Protein AF-A0A494Z5I8-F1 (afdb_monomer)

Structure (mmCIF, N/CA/C/O backbone):
data_AF-A0A494Z5I8-F1
#
_entry.id   AF-A0A494Z5I8-F1
#
loop_
_atom_site.group_PDB
_atom_site.id
_atom_site.type_symbol
_atom_site.label_atom_id
_atom_site.label_alt_id
_atom_site.label_comp_id
_atom_site.label_asym_id
_atom_site.label_entity_id
_atom_site.label_seq_id
_atom_site.pdbx_PDB_ins_code
_atom_site.Cartn_x
_atom_site.Cartn_y
_atom_site.Cartn_z
_atom_site.occupancy
_atom_site.B_iso_or_equiv
_atom_site.auth_seq_id
_atom_site.auth_comp_id
_atom_site.auth_asym_id
_atom_site.auth_atom_id
_atom_site.pdbx_PDB_model_num
ATOM 1 N N . MET A 1 1 ? 17.331 -15.447 -15.587 1.00 62.72 1 MET A N 1
ATOM 2 C CA . MET A 1 1 ? 16.087 -15.158 -16.346 1.00 62.72 1 MET A CA 1
ATOM 3 C C . MET A 1 1 ? 14.935 -14.661 -15.468 1.00 62.72 1 MET A C 1
ATOM 5 O O . MET A 1 1 ? 14.393 -13.612 -15.774 1.00 62.72 1 MET A O 1
ATOM 9 N N . ARG A 1 2 ? 14.583 -15.331 -14.358 1.00 68.19 2 ARG A N 1
ATOM 10 C CA . ARG A 1 2 ? 13.438 -14.947 -13.497 1.00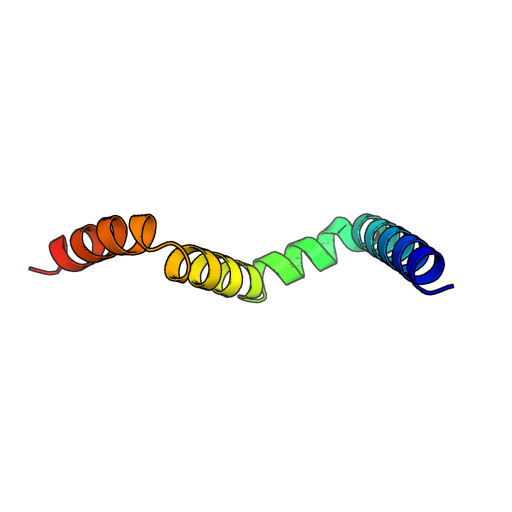 68.19 2 ARG A CA 1
ATOM 11 C C . ARG A 1 2 ? 13.484 -13.512 -12.941 1.00 68.19 2 ARG A C 1
ATOM 13 O O . ARG A 1 2 ? 12.493 -12.807 -13.031 1.00 68.19 2 ARG A O 1
ATOM 20 N N . ALA A 1 3 ? 14.634 -13.058 -12.434 1.00 76.19 3 ALA A N 1
ATOM 21 C CA . ALA A 1 3 ? 14.768 -11.716 -11.850 1.00 76.19 3 ALA A CA 1
ATOM 22 C C . ALA A 1 3 ? 14.615 -10.583 -12.882 1.00 76.19 3 ALA A C 1
ATOM 24 O O . ALA A 1 3 ? 13.995 -9.566 -12.595 1.00 76.19 3 ALA A O 1
ATOM 25 N N . PHE A 1 4 ? 15.127 -10.786 -14.099 1.00 84.06 4 PHE A N 1
ATOM 26 C CA . PHE A 1 4 ? 15.025 -9.807 -15.183 1.00 84.06 4 PHE A CA 1
ATOM 27 C C . PHE A 1 4 ? 13.572 -9.640 -15.637 1.00 84.06 4 PHE A C 1
ATOM 29 O O . PHE A 1 4 ? 13.090 -8.522 -15.786 1.00 84.06 4 PHE A O 1
ATOM 36 N N . VAL A 1 5 ? 12.846 -10.758 -15.760 1.00 84.06 5 VAL A N 1
ATOM 37 C CA . VAL A 1 5 ? 11.411 -10.751 -16.068 1.00 84.06 5 VAL A CA 1
ATOM 38 C C . VAL A 1 5 ? 10.628 -10.055 -14.957 1.00 84.06 5 VAL A C 1
ATOM 40 O O . VAL A 1 5 ? 9.817 -9.190 -15.262 1.00 84.06 5 VAL A O 1
ATOM 43 N N . SER A 1 6 ? 10.909 -10.342 -13.680 1.00 77.12 6 SER A N 1
ATOM 44 C CA . SER A 1 6 ? 10.247 -9.660 -12.560 1.00 77.12 6 SER A CA 1
ATOM 45 C C . SER A 1 6 ? 10.487 -8.149 -12.565 1.00 77.12 6 SER A C 1
ATOM 47 O O . SER A 1 6 ? 9.545 -7.390 -12.360 1.00 77.12 6 SER A O 1
ATOM 49 N N . ILE A 1 7 ? 11.713 -7.695 -12.841 1.00 84.88 7 ILE A N 1
ATOM 50 C CA . ILE A 1 7 ? 12.048 -6.263 -12.898 1.00 84.88 7 ILE A CA 1
ATOM 51 C C . ILE A 1 7 ? 11.317 -5.573 -14.053 1.00 84.88 7 ILE A C 1
ATOM 53 O O . ILE A 1 7 ? 10.713 -4.522 -13.850 1.00 84.88 7 ILE A O 1
ATOM 57 N N . VAL A 1 8 ? 11.303 -6.179 -15.243 1.00 85.00 8 VAL A N 1
ATOM 58 C CA . VAL A 1 8 ? 10.587 -5.639 -16.413 1.00 85.00 8 VAL A CA 1
ATOM 59 C C . VAL A 1 8 ? 9.073 -5.628 -16.182 1.00 85.00 8 VAL A C 1
ATOM 61 O O . VAL A 1 8 ? 8.390 -4.684 -16.584 1.00 85.00 8 VAL A O 1
ATOM 64 N N . PHE A 1 9 ? 8.546 -6.637 -15.487 1.00 81.06 9 PHE A N 1
ATOM 65 C CA . PHE A 1 9 ? 7.131 -6.725 -15.136 1.00 81.06 9 PHE A CA 1
ATOM 66 C C . PHE A 1 9 ? 6.733 -5.649 -14.122 1.00 81.06 9 PHE A C 1
ATOM 68 O O . PHE A 1 9 ? 5.719 -4.982 -14.305 1.00 81.06 9 PHE A O 1
ATOM 75 N N . ILE A 1 10 ? 7.560 -5.422 -13.096 1.00 80.19 10 ILE A N 1
ATOM 76 C CA . ILE A 1 10 ? 7.359 -4.351 -12.112 1.00 80.19 10 ILE A CA 1
ATOM 77 C C . ILE A 1 10 ? 7.455 -2.983 -12.796 1.00 80.19 10 ILE A C 1
ATOM 79 O O . ILE A 1 10 ? 6.568 -2.156 -12.610 1.00 80.19 10 ILE A O 1
ATOM 83 N N . ALA A 1 11 ? 8.468 -2.753 -13.635 1.00 80.19 11 ALA A N 1
ATOM 84 C CA . ALA A 1 11 ? 8.627 -1.497 -14.366 1.00 80.19 11 ALA A CA 1
ATOM 85 C C . ALA A 1 11 ? 7.421 -1.215 -15.279 1.00 80.19 11 ALA A C 1
ATOM 87 O O . ALA A 1 11 ? 6.854 -0.125 -15.239 1.00 80.19 11 ALA A O 1
ATOM 88 N N . SER A 1 12 ? 6.959 -2.223 -16.025 1.00 77.75 12 SER A N 1
ATOM 89 C CA . SER A 1 12 ? 5.773 -2.111 -16.884 1.00 77.75 12 SER A CA 1
ATOM 90 C C . SER A 1 12 ? 4.497 -1.874 -16.076 1.00 77.75 12 SER A C 1
ATOM 92 O O . SER A 1 12 ? 3.686 -1.024 -16.445 1.00 77.75 12 SER A O 1
ATOM 94 N N . ALA A 1 13 ? 4.331 -2.570 -14.948 1.00 74.25 13 ALA A N 1
ATOM 95 C CA . ALA A 1 13 ? 3.200 -2.378 -14.048 1.00 74.2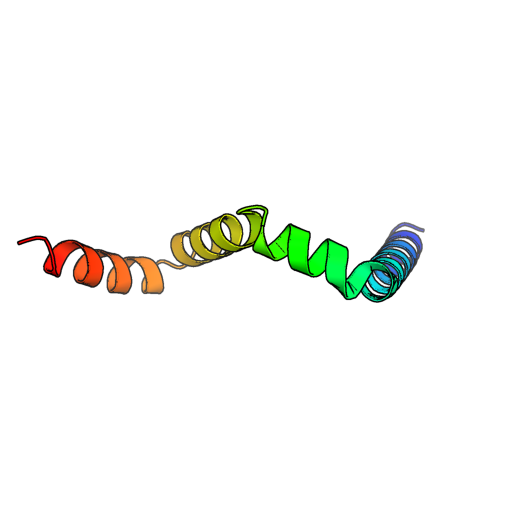5 13 ALA A CA 1
ATOM 96 C C . ALA A 1 13 ? 3.175 -0.956 -13.470 1.00 74.25 13 ALA A C 1
ATOM 98 O O . ALA A 1 13 ? 2.113 -0.338 -13.440 1.00 74.25 13 ALA A O 1
ATOM 99 N N . VAL A 1 14 ? 4.332 -0.410 -13.081 1.00 74.00 14 VAL A N 1
ATOM 100 C CA . VAL A 1 14 ? 4.470 0.966 -12.577 1.00 74.00 14 VAL A CA 1
ATOM 101 C C . VAL A 1 14 ? 4.172 1.990 -13.677 1.00 74.00 14 VAL A C 1
ATOM 103 O O . VAL A 1 14 ? 3.424 2.938 -13.432 1.00 74.00 14 VAL A O 1
ATOM 106 N N . SER A 1 15 ? 4.666 1.788 -14.903 1.00 75.12 15 SER A N 1
ATOM 107 C CA . SER A 1 15 ? 4.362 2.664 -16.045 1.00 75.12 15 SER A CA 1
ATOM 108 C C . SER A 1 15 ? 2.873 2.656 -16.409 1.00 75.12 15 SER A C 1
ATOM 110 O O . SER A 1 15 ? 2.295 3.713 -16.677 1.00 75.12 15 SER A O 1
ATOM 112 N N . PHE A 1 16 ? 2.218 1.491 -16.363 1.00 69.75 16 PHE A N 1
ATOM 113 C CA . PHE A 1 16 ? 0.768 1.385 -16.549 1.00 69.75 16 PHE A CA 1
ATOM 114 C C . PHE A 1 16 ? -0.008 2.046 -15.407 1.00 69.75 16 PHE 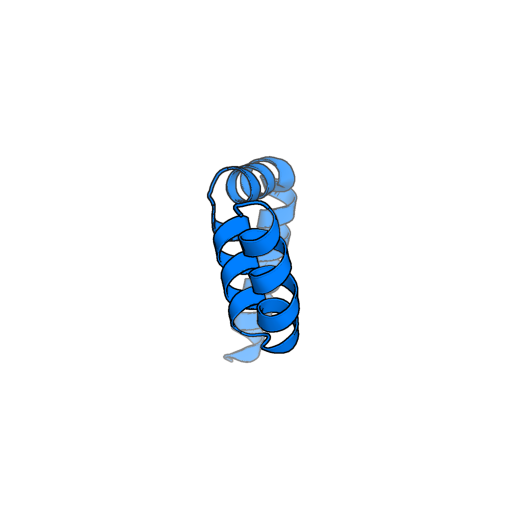A C 1
ATOM 116 O O . PHE A 1 16 ? -0.972 2.763 -15.676 1.00 69.75 16 PHE A O 1
ATOM 123 N N . LEU A 1 17 ? 0.439 1.886 -14.157 1.00 69.94 17 LEU A N 1
ATOM 124 C CA . LEU A 1 17 ? -0.120 2.582 -12.993 1.00 69.94 17 LEU A CA 1
ATOM 125 C C . LEU A 1 17 ? -0.071 4.099 -13.168 1.00 69.94 17 LEU A C 1
ATOM 127 O O . LEU A 1 17 ? -1.033 4.788 -12.841 1.00 69.94 17 LEU A O 1
ATOM 131 N N . TYR A 1 18 ? 1.035 4.615 -13.705 1.00 67.06 18 TYR A N 1
ATOM 132 C CA . TYR A 1 18 ? 1.219 6.046 -13.924 1.00 67.06 18 TYR A CA 1
ATOM 133 C C . TYR A 1 18 ? 0.330 6.569 -15.057 1.00 67.06 18 TYR A C 1
ATOM 135 O O . TYR A 1 18 ? -0.263 7.639 -14.942 1.00 67.06 18 TYR A O 1
ATOM 143 N N . LYS A 1 19 ? 0.170 5.792 -16.135 1.00 69.00 19 LYS A N 1
ATOM 144 C CA . LYS A 1 19 ? -0.705 6.149 -17.262 1.00 69.00 19 LYS A CA 1
ATOM 145 C C . LYS A 1 19 ? -2.192 6.048 -16.900 1.00 69.00 19 LYS A C 1
ATOM 147 O O . LYS A 1 19 ? -3.000 6.831 -17.386 1.00 69.00 19 LYS A O 1
ATOM 152 N N . TRP A 1 20 ? -2.560 5.110 -16.028 1.00 66.12 20 TRP A N 1
ATOM 153 C CA . TRP A 1 20 ? -3.923 4.917 -15.515 1.00 66.12 20 TRP A CA 1
ATOM 154 C C . TRP A 1 20 ? -4.106 5.485 -14.106 1.00 66.12 20 TRP A C 1
ATOM 156 O O . TRP A 1 20 ? -4.992 5.034 -13.378 1.00 66.12 20 TRP A O 1
ATOM 166 N N . ARG A 1 21 ? -3.306 6.495 -13.730 1.00 61.59 21 ARG A N 1
ATOM 167 C CA . ARG A 1 21 ? -3.231 7.059 -12.373 1.00 61.59 21 ARG A CA 1
ATOM 168 C C . ARG A 1 21 ? -4.600 7.238 -11.730 1.00 61.59 21 ARG A C 1
ATOM 170 O O . ARG A 1 21 ? -4.800 6.810 -10.603 1.00 61.59 21 ARG A O 1
ATOM 177 N N . TYR A 1 22 ? -5.570 7.769 -12.467 1.00 60.50 22 TYR A N 1
ATOM 178 C CA . TYR A 1 22 ? -6.923 7.973 -11.952 1.00 60.50 22 TYR A CA 1
ATOM 179 C C . TYR A 1 22 ? -7.774 6.705 -11.928 1.00 60.50 22 TYR A C 1
ATOM 181 O O . TYR A 1 22 ? -8.516 6.505 -10.980 1.00 60.50 22 TYR A O 1
ATOM 189 N N . ARG A 1 23 ? -7.658 5.806 -12.909 1.00 64.81 23 ARG A N 1
ATOM 190 C CA . ARG A 1 23 ? -8.484 4.590 -12.966 1.00 64.81 23 ARG A CA 1
ATOM 191 C C . ARG A 1 23 ? -8.027 3.539 -11.954 1.00 64.81 23 ARG A C 1
ATOM 193 O O . ARG A 1 23 ? -8.867 2.878 -11.358 1.00 64.81 23 ARG A O 1
ATOM 200 N N . VAL A 1 24 ? -6.719 3.433 -11.709 1.00 69.38 24 VAL A N 1
ATOM 201 C CA . VAL A 1 24 ? -6.156 2.551 -10.676 1.00 69.38 24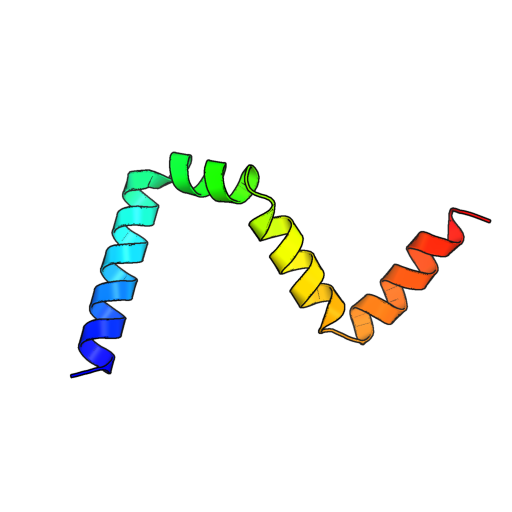 VAL A CA 1
ATOM 202 C C . VAL A 1 24 ? -6.369 3.128 -9.285 1.00 69.38 24 VAL A C 1
ATOM 204 O O . VAL A 1 24 ? -6.778 2.385 -8.405 1.00 69.38 24 VAL A O 1
ATOM 207 N N . MET A 1 25 ? -6.159 4.432 -9.078 1.00 67.75 25 MET A N 1
ATOM 208 C CA . MET A 1 25 ? -6.457 5.058 -7.786 1.00 67.75 25 MET A CA 1
ATOM 209 C C . MET A 1 25 ? -7.945 4.935 -7.453 1.00 67.75 25 MET A C 1
ATOM 211 O O . MET A 1 25 ? -8.296 4.572 -6.337 1.00 67.75 25 MET A O 1
ATOM 215 N N . ASN A 1 26 ? -8.821 5.149 -8.439 1.00 66.44 26 ASN A N 1
ATOM 216 C CA . ASN A 1 26 ? -10.256 5.003 -8.245 1.00 66.44 26 ASN A CA 1
ATOM 217 C C . ASN A 1 26 ? -10.661 3.533 -8.072 1.00 66.44 26 ASN A C 1
ATOM 219 O O . ASN A 1 26 ? -11.531 3.258 -7.269 1.00 66.44 26 ASN A O 1
ATOM 223 N N . ALA A 1 27 ? -10.005 2.570 -8.731 1.00 69.00 27 ALA A N 1
ATOM 224 C CA . ALA A 1 27 ? -10.221 1.143 -8.471 1.00 69.00 27 ALA A CA 1
ATOM 225 C C . ALA A 1 27 ? -9.698 0.710 -7.088 1.00 69.00 27 ALA A C 1
ATOM 227 O O . ALA A 1 27 ? -10.344 -0.086 -6.419 1.00 69.00 27 ALA A O 1
ATOM 228 N N . LEU A 1 28 ? -8.568 1.256 -6.632 1.00 65.38 28 LEU A N 1
ATOM 229 C CA . LEU A 1 28 ? -8.011 1.041 -5.294 1.00 65.38 28 LEU A CA 1
ATOM 230 C C . LEU A 1 28 ? -8.924 1.608 -4.199 1.00 65.38 28 LEU A C 1
ATOM 232 O O . LEU A 1 28 ? -9.098 0.971 -3.162 1.00 65.38 28 LEU A O 1
ATOM 236 N N . LEU A 1 29 ? -9.501 2.788 -4.433 1.00 63.56 29 LEU A N 1
ATOM 237 C CA . LEU A 1 29 ? -10.445 3.447 -3.528 1.00 63.56 29 LEU A CA 1
ATOM 238 C C . LEU A 1 29 ? -11.845 2.812 -3.580 1.00 63.56 29 LEU A C 1
ATOM 240 O O . LEU A 1 29 ? -12.476 2.658 -2.538 1.00 63.56 29 LEU A O 1
ATOM 244 N N . ALA A 1 30 ? -12.329 2.427 -4.766 1.00 63.72 30 ALA A N 1
ATOM 245 C CA . ALA A 1 30 ? -13.684 1.905 -4.971 1.00 63.72 30 ALA A CA 1
ATOM 246 C C . ALA A 1 30 ? -13.811 0.413 -4.651 1.00 63.72 30 ALA A C 1
ATOM 248 O O . ALA A 1 30 ? -14.843 -0.035 -4.152 1.00 63.72 30 ALA A O 1
ATOM 249 N N . ILE A 1 31 ? -12.779 -0.383 -4.925 1.00 63.09 31 ILE A N 1
ATOM 250 C CA . ILE A 1 31 ? -12.784 -1.801 -4.590 1.00 63.09 31 ILE A CA 1
ATOM 251 C C . ILE A 1 31 ? -12.179 -1.892 -3.201 1.00 63.09 31 ILE A C 1
ATOM 253 O O . ILE A 1 31 ? -11.041 -1.488 -2.989 1.00 63.09 31 ILE A O 1
ATOM 257 N N . GLY A 1 32 ? -12.917 -2.459 -2.246 1.00 67.56 32 GLY A N 1
ATOM 258 C CA . GLY A 1 32 ? -12.509 -2.622 -0.847 1.00 67.56 32 GLY A CA 1
ATOM 259 C C . GLY A 1 32 ? -11.228 -3.441 -0.605 1.00 67.56 32 GLY A C 1
ATOM 260 O O . GLY A 1 32 ? -11.046 -3.932 0.503 1.00 67.56 32 GLY A O 1
ATOM 261 N N . ILE A 1 33 ? -10.347 -3.597 -1.600 1.00 68.62 33 ILE A N 1
ATOM 262 C CA . ILE A 1 33 ? -8.968 -4.075 -1.513 1.00 68.62 33 ILE A CA 1
ATOM 263 C C . ILE A 1 33 ? -8.183 -3.260 -0.493 1.00 68.62 33 ILE A C 1
ATOM 265 O O . ILE A 1 33 ? -7.601 -3.890 0.379 1.00 68.62 33 ILE A O 1
ATOM 269 N N . ILE A 1 34 ? -8.200 -1.917 -0.518 1.00 74.81 34 ILE A N 1
ATOM 270 C CA . ILE A 1 34 ? -7.483 -1.127 0.507 1.00 74.81 34 ILE A CA 1
ATOM 271 C C . ILE A 1 34 ? -8.015 -1.474 1.897 1.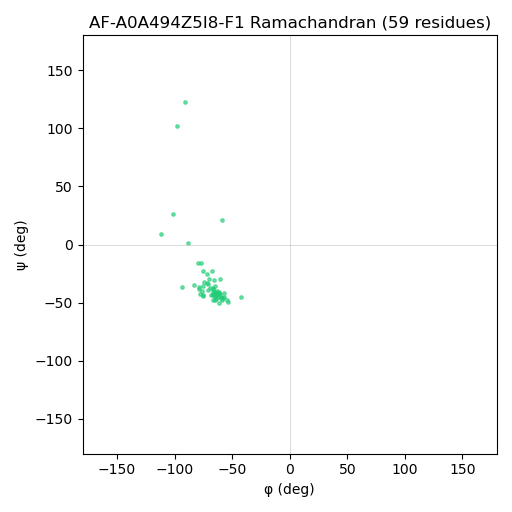00 74.81 34 ILE A C 1
ATOM 273 O O . ILE A 1 34 ? -7.232 -1.784 2.791 1.00 74.81 34 ILE A O 1
ATOM 277 N N . ARG A 1 35 ? -9.344 -1.506 2.067 1.00 73.88 35 ARG A N 1
ATOM 278 C CA . ARG A 1 35 ? -9.976 -1.887 3.339 1.00 73.88 35 ARG A CA 1
ATOM 279 C C . ARG A 1 35 ? -9.550 -3.291 3.768 1.00 73.88 35 ARG A C 1
ATOM 281 O O . ARG A 1 35 ? -9.171 -3.494 4.915 1.00 73.88 35 ARG A O 1
ATOM 288 N N . LYS A 1 36 ? -9.573 -4.261 2.852 1.00 76.75 36 LYS A N 1
ATOM 289 C CA . LYS A 1 36 ? -9.204 -5.654 3.130 1.00 76.75 36 LYS A CA 1
ATOM 290 C C . LYS A 1 36 ? -7.718 -5.784 3.456 1.00 76.75 36 LYS A C 1
ATOM 292 O O . LYS A 1 36 ? -7.381 -6.544 4.353 1.00 76.75 36 LYS A O 1
ATOM 297 N N . LEU A 1 37 ? -6.847 -5.036 2.778 1.00 81.00 37 LEU A N 1
ATOM 298 C CA . LEU A 1 37 ? -5.408 -5.006 3.031 1.00 81.00 37 LEU A CA 1
ATOM 299 C C . LEU A 1 37 ? -5.119 -4.388 4.399 1.00 81.00 37 LEU A C 1
ATOM 301 O O . LEU A 1 37 ? -4.414 -4.992 5.196 1.00 81.00 37 LEU A O 1
ATOM 305 N N . ALA A 1 38 ? -5.729 -3.239 4.696 1.00 80.62 38 ALA A N 1
ATOM 306 C CA . ALA A 1 38 ? -5.601 -2.551 5.975 1.00 80.62 38 ALA A CA 1
ATOM 307 C C . ALA A 1 38 ? -6.086 -3.430 7.137 1.00 80.62 38 ALA A C 1
ATOM 309 O O . ALA A 1 38 ? -5.373 -3.587 8.124 1.00 80.62 38 ALA A O 1
ATOM 310 N N . VAL A 1 39 ? -7.247 -4.083 6.996 1.00 79.75 39 VAL A N 1
ATOM 311 C CA . VAL A 1 39 ? -7.758 -5.039 7.993 1.00 79.75 39 VAL A CA 1
ATOM 312 C C . VAL A 1 39 ? -6.834 -6.247 8.114 1.00 79.75 39 VAL A C 1
ATOM 314 O O . VAL A 1 39 ? -6.515 -6.650 9.226 1.00 79.75 39 VAL A O 1
ATOM 317 N N . LYS A 1 40 ? -6.352 -6.814 7.002 1.00 81.75 40 LYS A N 1
ATOM 318 C CA . LYS A 1 40 ? -5.464 -7.984 7.023 1.00 81.75 40 LYS A CA 1
ATOM 319 C C . LYS A 1 40 ? -4.127 -7.671 7.698 1.00 81.75 40 LYS A C 1
ATOM 321 O O . LYS A 1 40 ? -3.667 -8.476 8.498 1.00 81.75 40 LYS A O 1
ATOM 326 N N . ILE A 1 41 ? -3.541 -6.507 7.414 1.00 80.44 41 ILE A N 1
ATOM 327 C CA . ILE A 1 41 ? -2.307 -6.017 8.045 1.00 80.44 41 ILE A CA 1
ATOM 328 C C . ILE A 1 41 ? -2.548 -5.760 9.536 1.00 80.44 41 ILE A C 1
ATOM 330 O O . ILE A 1 41 ? -1.790 -6.245 10.371 1.00 80.44 41 ILE A O 1
ATOM 334 N N . SER A 1 42 ? -3.641 -5.072 9.878 1.00 79.00 42 SER A N 1
ATOM 335 C CA . SER A 1 42 ? -4.019 -4.787 11.267 1.00 79.00 42 SER A CA 1
ATOM 336 C C . SER A 1 42 ? -4.267 -6.068 12.079 1.00 79.00 42 SER A C 1
ATOM 338 O O . SER A 1 42 ? -3.797 -6.189 13.206 1.00 79.00 42 SER A O 1
ATOM 340 N N . MET A 1 43 ? -4.922 -7.074 11.491 1.00 78.62 43 MET A N 1
ATOM 341 C CA . MET A 1 43 ? -5.189 -8.370 12.131 1.00 78.62 43 MET A CA 1
ATOM 342 C C . MET A 1 43 ? -3.939 -9.249 12.272 1.00 78.62 43 MET A C 1
ATOM 344 O O . MET A 1 43 ? -3.902 -10.096 13.162 1.00 78.62 43 MET A O 1
ATOM 348 N N . ASN A 1 44 ? -2.926 -9.070 11.417 1.00 80.75 44 ASN A N 1
ATOM 349 C CA . ASN A 1 44 ? -1.647 -9.781 11.529 1.00 80.75 44 ASN A CA 1
ATOM 350 C C . ASN A 1 44 ? -0.721 -9.166 12.593 1.00 80.75 44 ASN A C 1
ATOM 352 O O . ASN A 1 44 ? 0.229 -9.811 13.023 1.00 80.75 44 ASN A O 1
ATOM 356 N N . LEU A 1 45 ? -1.005 -7.936 13.035 1.00 77.56 45 LEU A N 1
ATOM 357 C CA . LEU A 1 45 ? -0.248 -7.227 14.063 1.00 77.56 45 LEU A CA 1
ATOM 358 C C . LEU A 1 45 ? -0.946 -7.374 15.432 1.00 77.56 45 LEU A C 1
ATOM 360 O O . LEU A 1 45 ? -1.912 -6.655 15.712 1.00 77.56 45 LEU A O 1
ATOM 364 N N . PRO A 1 46 ? -0.464 -8.256 16.334 1.00 65.50 46 PRO A N 1
ATOM 365 C CA . PRO A 1 46 ? -1.128 -8.521 17.616 1.00 65.50 46 PRO A CA 1
ATOM 366 C C . PRO A 1 46 ? -1.235 -7.274 18.510 1.00 65.50 46 PRO A C 1
ATOM 368 O O . PRO A 1 46 ? -2.217 -7.118 19.234 1.00 65.50 46 PRO A O 1
ATOM 371 N N . GLY A 1 47 ? -0.283 -6.338 18.402 1.00 71.50 47 GLY A N 1
ATOM 372 C CA . GLY A 1 47 ? -0.302 -5.072 19.145 1.00 71.50 47 GLY A CA 1
ATOM 373 C C . GLY A 1 47 ? -1.387 -4.081 18.699 1.00 71.50 47 GLY 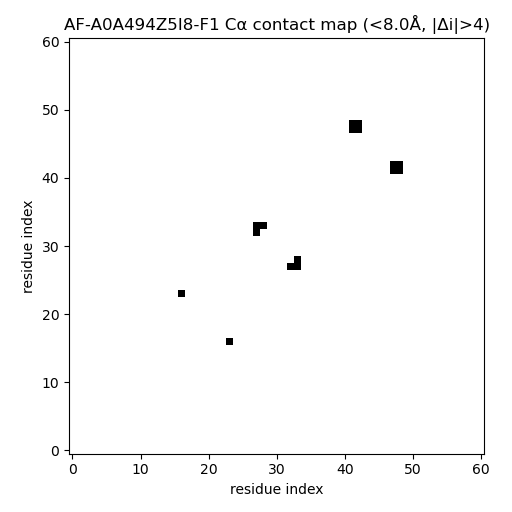A C 1
ATOM 374 O O . GLY A 1 47 ? -1.893 -3.323 19.525 1.00 71.50 47 GLY A O 1
ATOM 375 N N . LEU A 1 48 ? -1.791 -4.102 17.423 1.00 69.44 48 LEU A N 1
ATOM 376 C CA . LEU A 1 48 ? -2.887 -3.270 16.905 1.00 69.44 48 LEU A CA 1
ATOM 377 C C . LEU A 1 48 ? -4.243 -3.857 17.289 1.00 69.44 48 LEU A C 1
ATOM 379 O O . LEU A 1 48 ? -5.110 -3.133 17.775 1.00 69.44 48 LEU A O 1
ATOM 383 N N . ARG A 1 49 ? -4.394 -5.181 17.170 1.00 65.94 49 ARG A N 1
ATOM 384 C CA . ARG A 1 49 ? -5.581 -5.912 17.632 1.00 65.94 49 ARG A CA 1
ATOM 385 C C . ARG A 1 49 ? -5.880 -5.644 19.114 1.00 65.94 49 ARG A C 1
ATOM 387 O O . ARG A 1 49 ? -7.018 -5.338 19.453 1.00 65.94 49 ARG A O 1
ATOM 394 N N . ALA A 1 50 ? -4.873 -5.723 19.985 1.00 68.69 50 ALA A N 1
ATOM 395 C CA . ALA A 1 50 ? -5.051 -5.536 21.428 1.00 68.69 50 ALA A CA 1
ATOM 396 C C . ALA A 1 50 ? -5.438 -4.101 21.830 1.00 68.69 50 ALA A C 1
ATOM 398 O O . ALA A 1 50 ? -6.027 -3.918 22.887 1.00 68.69 50 ALA A O 1
ATOM 399 N N . LYS A 1 51 ? -5.133 -3.091 21.004 1.00 71.00 51 LYS A N 1
ATOM 400 C CA . LYS A 1 51 ? -5.508 -1.689 21.263 1.00 71.00 51 LYS A CA 1
ATOM 401 C C . LYS A 1 51 ? -6.829 -1.286 20.607 1.00 71.00 51 LYS A C 1
ATOM 403 O O . LYS A 1 51 ? -7.588 -0.536 21.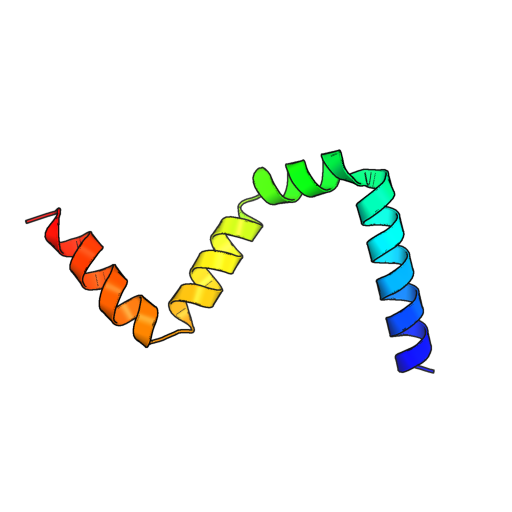208 1.00 71.00 51 LYS A O 1
ATOM 408 N N . LEU A 1 52 ? -7.111 -1.802 19.409 1.00 72.94 52 LEU A N 1
ATOM 409 C CA . LEU A 1 52 ? -8.323 -1.481 18.650 1.00 72.94 52 LEU A CA 1
ATOM 410 C C . LEU A 1 52 ? -9.558 -2.233 19.153 1.00 72.94 52 LEU A C 1
ATOM 412 O O . LEU A 1 52 ? -10.640 -1.655 19.184 1.00 72.94 52 LEU A O 1
ATOM 416 N N . LEU A 1 53 ? -9.427 -3.504 19.558 1.00 73.75 53 LEU A N 1
ATOM 417 C CA . LEU A 1 53 ? -10.582 -4.263 20.053 1.00 73.75 53 LEU A CA 1
ATOM 418 C C . LEU A 1 53 ? -11.186 -3.612 21.310 1.00 73.75 53 LEU A C 1
ATOM 420 O O . LEU A 1 53 ? -12.381 -3.329 21.290 1.00 73.75 53 LEU A O 1
ATOM 424 N N . PRO A 1 54 ? -10.417 -3.273 22.364 1.00 72.31 54 PRO A N 1
ATOM 425 C CA . PRO A 1 54 ? 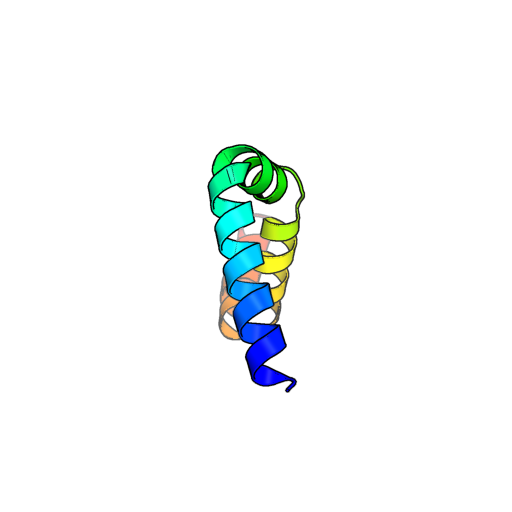-10.998 -2.647 23.546 1.00 72.31 54 PRO A CA 1
ATOM 426 C C . PRO A 1 54 ? -11.569 -1.255 23.271 1.00 72.31 54 PRO A C 1
ATOM 428 O O . PRO A 1 54 ? -12.519 -0.872 23.938 1.00 72.31 54 PRO A O 1
ATOM 431 N N . SER A 1 55 ? -11.024 -0.489 22.315 1.00 69.44 55 SER A N 1
ATOM 432 C CA . SER A 1 55 ? -11.560 0.839 21.983 1.00 69.44 55 SER A CA 1
ATOM 433 C C . SER A 1 55 ? -12.865 0.774 21.190 1.00 69.44 55 SER A C 1
ATOM 435 O O . SER A 1 55 ? -13.701 1.654 21.343 1.00 69.44 55 SER A O 1
ATOM 437 N N . LEU A 1 56 ? -13.040 -0.251 20.348 1.00 68.75 56 LEU A N 1
ATOM 438 C CA . LEU A 1 56 ? -14.279 -0.464 19.594 1.00 68.75 56 LEU A CA 1
ATOM 439 C C . LEU A 1 56 ? -15.391 -1.009 20.498 1.00 68.75 56 LEU A C 1
ATOM 441 O O . LEU A 1 56 ? -16.498 -0.491 20.467 1.00 68.75 56 LEU A O 1
ATOM 445 N N . PHE A 1 57 ? -15.081 -1.983 21.359 1.00 70.56 57 PHE A N 1
ATOM 446 C CA . PHE A 1 57 ? -16.065 -2.569 22.277 1.00 70.56 57 PHE A CA 1
ATOM 447 C C . PHE A 1 57 ? -16.386 -1.694 23.500 1.00 70.56 57 PHE A C 1
ATOM 449 O O . PHE A 1 57 ? -17.391 -1.930 24.159 1.00 70.56 57 PHE A O 1
ATOM 456 N N . ARG A 1 58 ? -15.570 -0.678 23.820 1.00 62.59 58 ARG A N 1
ATOM 457 C CA . ARG A 1 58 ? -15.849 0.259 24.926 1.00 62.59 58 ARG A CA 1
ATOM 458 C C . ARG A 1 58 ? -16.944 1.277 24.596 1.00 62.59 58 ARG A C 1
ATOM 460 O O . ARG A 1 58 ? -17.542 1.801 25.520 1.00 62.59 58 ARG A O 1
ATOM 467 N N . ASN A 1 59 ? -17.205 1.550 23.318 1.00 60.00 59 ASN A N 1
ATOM 468 C CA . ASN A 1 59 ? -18.268 2.474 22.905 1.00 60.00 59 ASN A CA 1
ATOM 469 C C . ASN A 1 59 ? -19.641 1.795 22.737 1.00 60.00 59 ASN A C 1
ATOM 471 O O . ASN A 1 59 ? -20.592 2.473 22.364 1.00 60.00 59 ASN A O 1
ATOM 475 N N . GLU A 1 60 ? -19.748 0.485 22.989 1.00 59.12 60 GLU A N 1
ATOM 476 C CA . GLU A 1 60 ? -21.011 -0.269 22.903 1.00 59.12 60 GLU A CA 1
ATOM 477 C C . GLU A 1 60 ? -21.530 -0.762 24.268 1.00 59.12 60 GLU A C 1
ATOM 479 O O . GLU A 1 60 ? -22.483 -1.539 24.306 1.00 59.12 60 GLU A O 1
ATOM 484 N N . MET A 1 61 ? -20.931 -0.317 25.383 1.00 47.84 61 MET A N 1
ATOM 485 C CA . MET A 1 61 ? -21.445 -0.556 26.741 1.00 47.84 61 MET A CA 1
ATOM 486 C C . MET A 1 61 ? -21.822 0.743 27.441 1.00 47.84 61 MET A C 1
ATOM 488 O O . MET A 1 61 ? -21.015 1.696 27.366 1.00 47.84 61 MET A O 1
#

Foldseek 3Di:
DVVVVVVVVVVVVVVVCVVCVPVVVCCCVVPCPVVVVVVVVQVVDVVSVVVVVCVVVVVVD

Mean predicted aligned error: 12.56 Å

Organism: NCBI:txid1435466

Solvent-accessible surface area (backbone atoms only — not comparable to full-atom values): 3494 Å² total; per-residue (Å²): 112,69,68,62,52,50,51,53,50,50,51,51,52,50,53,48,46,62,76,34,44,65,62,50,52,47,46,46,70,70,39,62,56,52,59,51,49,53,49,52,54,40,69,71,34,66,73,50,43,67,56,48,51,58,60,59,60,54,77,76,109

Sequence (61 aa)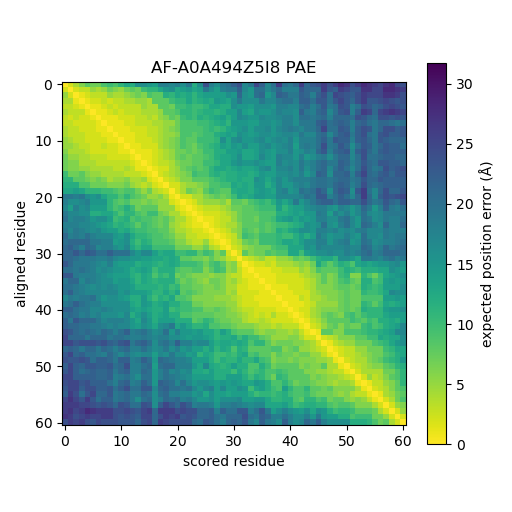:
MRAFVSIVFIASAVSFLYKWRYRVMNALLAIGIIRKLAVKISMNLPGLRAKLLPSLFRNEM

Radius of gyration: 18.1 Å; Cα contacts (8 Å, |Δi|>4): 8; chains: 1; bounding box: 38×23×44 Å

Secondary structure (DSSP, 8-state):
-HHHHHHHHHHHHHHHHHHTHHHHHHHHHHSTHHHHHHHHHHHH-HHHHHHHHHHHHGGG-

pLDDT: mean 71.68, std 7.55, range [47.84, 85.0]